Protein AF-A0AAU9N3L4-F1 (afdb_monomer_lite)

Organism: NCBI:txid75947

Structure (mmCIF, N/CA/C/O backbone):
data_AF-A0AAU9N3L4-F1
#
_entry.id   AF-A0AAU9N3L4-F1
#
loop_
_atom_site.group_PDB
_atom_site.id
_atom_site.type_symbol
_atom_site.label_atom_id
_atom_site.label_alt_id
_atom_site.label_comp_id
_atom_site.label_asym_id
_atom_site.label_entity_id
_atom_site.label_seq_id
_atom_site.pdbx_PDB_ins_code
_atom_site.Cartn_x
_atom_site.Cartn_y
_atom_site.Cartn_z
_atom_site.occupancy
_atom_site.B_iso_or_equiv
_atom_site.auth_seq_id
_atom_site.auth_comp_id
_atom_site.auth_asym_id
_atom_site.auth_atom_id
_atom_site.pdbx_PDB_model_num
ATOM 1 N N . MET A 1 1 ? 18.835 -8.353 5.220 1.00 30.45 1 MET A N 1
ATOM 2 C CA . MET A 1 1 ? 17.759 -7.754 4.403 1.00 30.45 1 MET A CA 1
ATOM 3 C C . MET A 1 1 ? 18.389 -7.282 3.102 1.00 30.45 1 MET A C 1
ATOM 5 O O . MET A 1 1 ? 19.265 -6.425 3.183 1.00 30.45 1 MET A O 1
ATOM 9 N N . PRO A 1 2 ? 18.097 -7.887 1.939 1.00 33.16 2 PRO A N 1
ATOM 10 C CA . PRO A 1 2 ? 18.739 -7.469 0.704 1.00 33.16 2 PRO A CA 1
ATOM 11 C C . PRO A 1 2 ? 18.128 -6.128 0.292 1.00 33.16 2 PRO A C 1
ATOM 13 O O . PRO A 1 2 ? 16.965 -6.056 -0.087 1.00 33.16 2 PRO A O 1
ATOM 16 N N . MET A 1 3 ? 18.896 -5.045 0.416 1.00 36.19 3 MET A N 1
ATOM 17 C CA . MET A 1 3 ? 18.572 -3.814 -0.297 1.00 36.19 3 MET A CA 1
ATOM 18 C C . MET A 1 3 ? 18.660 -4.128 -1.789 1.00 36.19 3 MET A C 1
ATOM 20 O O . MET A 1 3 ? 19.732 -4.482 -2.284 1.00 36.19 3 MET A O 1
ATOM 24 N N . ILE A 1 4 ? 17.537 -4.022 -2.493 1.00 46.75 4 ILE A N 1
ATOM 25 C CA . ILE A 1 4 ? 17.467 -4.166 -3.945 1.00 46.75 4 ILE A CA 1
ATOM 26 C C . ILE A 1 4 ? 18.220 -2.974 -4.549 1.00 46.75 4 ILE A C 1
ATOM 28 O O . ILE A 1 4 ? 17.672 -1.898 -4.770 1.00 46.75 4 ILE A O 1
ATOM 32 N N . PHE A 1 5 ? 19.523 -3.130 -4.768 1.00 53.09 5 PHE A N 1
ATOM 33 C CA . PHE A 1 5 ? 20.316 -2.145 -5.487 1.00 53.09 5 PHE A CA 1
ATOM 34 C C . PHE A 1 5 ? 20.116 -2.363 -6.985 1.00 53.09 5 PHE A C 1
ATOM 36 O O . PHE A 1 5 ? 20.869 -3.098 -7.615 1.00 53.09 5 PHE A O 1
ATOM 43 N N . ILE A 1 6 ? 19.132 -1.679 -7.566 1.00 56.97 6 ILE A N 1
ATOM 44 C CA . ILE A 1 6 ? 18.796 -1.748 -9.003 1.00 56.97 6 ILE A CA 1
ATOM 45 C C . ILE A 1 6 ? 19.857 -1.067 -9.905 1.00 56.97 6 ILE A C 1
ATOM 47 O O . ILE A 1 6 ? 19.664 -0.843 -11.098 1.00 56.97 6 ILE A O 1
ATOM 51 N N . HIS A 1 7 ? 21.016 -0.717 -9.341 1.00 61.44 7 HIS A N 1
ATOM 52 C CA . HIS A 1 7 ? 22.128 -0.071 -10.026 1.00 61.44 7 HIS A CA 1
ATOM 53 C C . HIS A 1 7 ? 23.417 -0.857 -9.780 1.00 61.44 7 HIS A C 1
ATOM 55 O O . HIS A 1 7 ? 23.769 -1.154 -8.636 1.00 61.44 7 HIS A O 1
ATOM 61 N N . ASN A 1 8 ? 24.153 -1.157 -10.851 1.00 71.69 8 ASN A N 1
ATOM 62 C CA . ASN A 1 8 ? 25.513 -1.680 -10.742 1.00 71.69 8 ASN A CA 1
ATOM 63 C C . ASN A 1 8 ? 26.468 -0.602 -10.177 1.00 71.69 8 ASN A C 1
ATOM 65 O O . ASN A 1 8 ? 26.110 0.574 -10.067 1.00 71.69 8 ASN A O 1
ATOM 69 N N . GLN A 1 9 ? 27.692 -0.993 -9.808 1.00 75.19 9 GLN A N 1
ATOM 70 C CA . GLN A 1 9 ? 28.648 -0.079 -9.163 1.00 75.19 9 GLN A CA 1
ATOM 71 C C . GLN A 1 9 ? 28.989 1.143 -10.031 1.00 75.19 9 GLN A C 1
ATOM 73 O O . GLN A 1 9 ? 29.063 2.259 -9.526 1.00 75.19 9 GLN A O 1
ATOM 78 N N . THR A 1 10 ? 29.090 0.966 -11.348 1.00 76.31 10 THR A N 1
ATOM 79 C CA . THR A 1 10 ? 29.370 2.052 -12.298 1.00 76.31 10 THR A CA 1
ATOM 80 C C . THR A 1 10 ? 28.276 3.126 -12.301 1.00 76.31 10 THR A C 1
ATOM 82 O O . THR A 1 10 ? 28.577 4.318 -12.313 1.00 76.31 10 THR A O 1
ATOM 85 N N . LYS A 1 11 ? 26.998 2.727 -12.236 1.00 74.94 11 LYS A N 1
ATOM 86 C CA . LYS A 1 11 ? 25.852 3.653 -12.190 1.00 74.94 11 LYS A CA 1
ATOM 87 C C . LYS A 1 11 ? 25.769 4.386 -10.850 1.00 74.94 11 LYS A C 1
ATOM 89 O O . LYS A 1 11 ? 25.511 5.588 -10.829 1.00 74.94 11 LYS A O 1
ATOM 94 N N . LYS A 1 12 ? 26.071 3.693 -9.743 1.00 77.56 12 LYS A N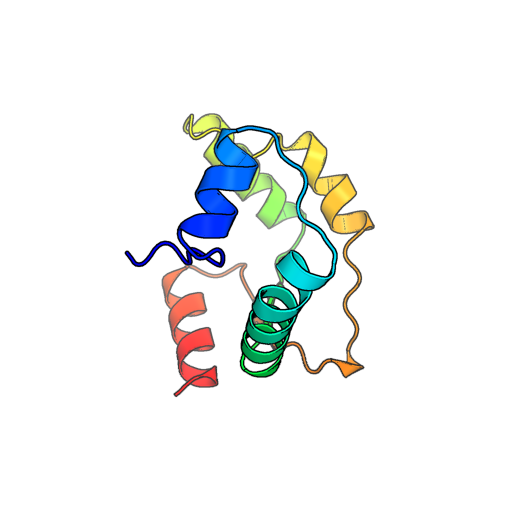 1
ATOM 95 C CA . LYS A 1 12 ? 26.183 4.316 -8.413 1.00 77.56 12 LYS A CA 1
ATOM 96 C C . LYS A 1 12 ? 27.266 5.398 -8.387 1.00 77.56 12 LYS A C 1
ATOM 98 O O . LYS A 1 12 ? 27.037 6.459 -7.817 1.00 77.56 12 LYS A O 1
ATOM 103 N N . GLU A 1 13 ? 28.403 5.168 -9.046 1.00 83.31 13 GLU A N 1
ATOM 104 C CA . GLU A 1 13 ? 29.500 6.141 -9.107 1.00 83.31 13 GLU A CA 1
ATOM 105 C C . GLU A 1 13 ? 29.154 7.360 -9.982 1.00 83.31 13 GLU A C 1
ATOM 107 O O . GLU A 1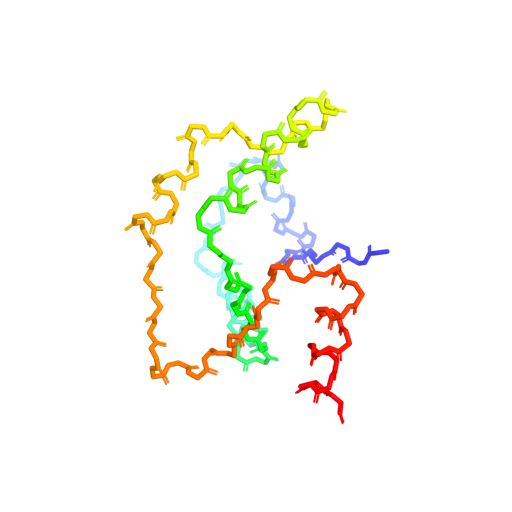 13 ? 29.460 8.487 -9.598 1.00 83.31 13 GLU A O 1
ATOM 112 N N . LYS A 1 14 ? 28.432 7.181 -11.102 1.00 83.25 14 LYS A N 1
ATOM 113 C CA . LYS A 1 14 ? 27.877 8.309 -11.880 1.00 83.25 14 LYS A CA 1
ATOM 114 C C . LYS A 1 14 ? 26.957 9.182 -11.020 1.00 83.25 14 LYS A C 1
ATOM 116 O O . LYS A 1 14 ? 27.167 10.389 -10.933 1.00 83.25 14 LYS A O 1
ATOM 121 N N . MET A 1 15 ? 26.000 8.568 -10.318 1.00 82.50 15 MET A N 1
ATOM 122 C CA . MET A 1 15 ? 25.063 9.284 -9.439 1.00 82.50 15 MET A CA 1
ATOM 123 C C . MET A 1 15 ? 25.779 10.004 -8.288 1.00 82.50 15 MET A C 1
ATOM 125 O O . MET A 1 15 ? 25.492 11.170 -8.015 1.00 82.50 15 MET A O 1
ATOM 129 N N . LYS A 1 16 ? 26.754 9.343 -7.654 1.00 88.25 16 LYS A N 1
ATOM 130 C CA . LYS A 1 16 ? 27.601 9.924 -6.601 1.00 88.25 16 LYS A CA 1
ATOM 131 C C . LYS A 1 16 ? 28.380 11.145 -7.094 1.00 88.25 16 LYS A C 1
ATOM 133 O O . LYS A 1 16 ? 28.501 12.125 -6.366 1.00 88.25 16 LYS A O 1
ATOM 138 N N . ASN A 1 17 ? 28.834 11.114 -8.345 1.00 89.31 17 ASN A N 1
ATOM 139 C CA . ASN A 1 17 ? 29.550 12.214 -8.990 1.00 89.31 17 ASN A CA 1
ATOM 140 C C . ASN A 1 17 ? 28.622 13.214 -9.708 1.00 89.31 17 ASN A C 1
ATOM 142 O O . ASN A 1 17 ? 29.105 14.056 -10.461 1.00 89.31 17 ASN A O 1
ATOM 146 N N . ARG A 1 18 ? 27.299 13.152 -9.469 1.00 86.75 18 ARG A N 1
ATOM 147 C CA . ARG A 1 18 ? 26.267 14.018 -10.080 1.00 86.75 18 ARG A CA 1
ATOM 148 C C . ARG A 1 18 ? 26.241 13.985 -11.613 1.00 86.75 18 ARG A C 1
ATOM 150 O O . ARG A 1 18 ? 25.768 14.924 -12.248 1.00 86.75 18 ARG A O 1
ATOM 157 N N . ILE A 1 19 ? 26.723 12.899 -12.207 1.00 90.25 19 ILE A N 1
ATOM 158 C CA . ILE A 1 19 ? 26.652 12.651 -13.644 1.00 90.25 19 ILE A CA 1
ATOM 159 C C . ILE A 1 19 ? 25.277 12.029 -13.937 1.00 90.25 19 ILE A C 1
ATOM 161 O O . ILE A 1 19 ? 24.971 10.968 -13.379 1.00 90.25 19 ILE A O 1
ATOM 165 N N . PRO A 1 20 ? 24.433 12.653 -14.782 1.00 86.81 20 PRO A N 1
ATOM 166 C CA . PRO A 1 20 ? 23.149 12.081 -15.166 1.00 86.81 20 PRO A CA 1
ATOM 167 C C . PRO A 1 20 ? 23.324 10.732 -15.867 1.00 86.81 20 PRO A C 1
ATOM 169 O O . PRO A 1 20 ? 24.259 10.533 -16.640 1.00 86.81 20 PRO A O 1
ATOM 172 N N . LEU A 1 21 ? 22.397 9.809 -15.620 1.00 85.50 21 LEU A N 1
ATOM 173 C CA . LEU A 1 21 ? 22.313 8.565 -16.382 1.00 85.50 21 LEU A CA 1
ATOM 174 C C . LEU A 1 21 ? 21.794 8.862 -17.801 1.00 85.50 21 LEU A C 1
ATOM 176 O O . LEU A 1 21 ? 20.915 9.715 -17.966 1.00 85.50 21 LEU A O 1
ATOM 180 N N . SER A 1 22 ? 22.322 8.176 -18.815 1.00 87.62 22 SER A N 1
ATOM 181 C CA . SER A 1 22 ? 21.734 8.151 -20.161 1.00 87.62 22 SER A CA 1
ATOM 182 C C . SER A 1 22 ? 20.587 7.136 -20.236 1.00 87.62 22 SER A C 1
ATOM 184 O O . SER A 1 22 ? 20.356 6.369 -19.300 1.00 87.62 22 SER A O 1
ATOM 186 N N . ASP A 1 23 ? 19.861 7.100 -21.351 1.00 85.06 23 ASP A N 1
ATOM 187 C CA . ASP A 1 23 ? 18.810 6.093 -21.544 1.00 85.06 23 ASP A CA 1
ATOM 188 C C . ASP A 1 23 ? 19.386 4.677 -21.644 1.00 85.06 23 ASP A C 1
ATOM 190 O O . ASP A 1 23 ? 18.832 3.748 -21.064 1.00 85.06 23 ASP A O 1
ATOM 194 N N . GLU A 1 24 ? 20.572 4.523 -22.231 1.00 86.81 24 GLU A N 1
ATOM 195 C CA . GLU A 1 24 ? 21.335 3.266 -22.246 1.00 86.81 24 GLU A CA 1
ATOM 196 C C . GLU A 1 24 ? 21.713 2.810 -20.825 1.00 86.81 24 GLU A C 1
ATOM 198 O O . GLU A 1 24 ? 21.681 1.619 -20.510 1.00 86.81 24 GLU A O 1
ATOM 203 N N . ASP A 1 25 ? 22.018 3.751 -19.921 1.00 83.31 25 ASP A N 1
ATOM 204 C CA . ASP A 1 25 ? 22.242 3.434 -18.509 1.00 83.31 25 ASP A CA 1
ATOM 205 C C . ASP A 1 25 ? 20.939 2.995 -17.810 1.00 83.31 25 ASP A C 1
ATOM 207 O O . ASP A 1 25 ? 20.991 2.231 -16.834 1.00 83.31 25 ASP A O 1
ATOM 211 N N . ARG A 1 26 ? 19.774 3.474 -18.269 1.00 83.75 26 ARG A N 1
ATOM 212 C CA . ARG A 1 26 ? 18.471 3.195 -17.650 1.00 83.75 26 ARG A CA 1
ATOM 213 C C . ARG A 1 26 ? 17.845 1.883 -18.105 1.00 83.75 26 ARG A C 1
ATOM 215 O O . ARG A 1 26 ? 17.365 1.135 -17.256 1.00 83.75 26 ARG A O 1
ATOM 222 N N . ILE A 1 27 ? 17.893 1.590 -19.403 1.00 86.00 27 ILE A N 1
ATOM 223 C CA . ILE A 1 27 ? 17.214 0.442 -20.025 1.00 86.00 27 ILE A CA 1
ATOM 224 C C . ILE A 1 27 ? 17.415 -0.866 -19.238 1.00 86.00 27 ILE A C 1
ATOM 226 O O . ILE A 1 27 ? 16.410 -1.447 -18.835 1.00 86.00 27 ILE A O 1
ATOM 230 N N . PRO A 1 28 ? 18.645 -1.277 -18.863 1.00 84.62 28 PRO A N 1
ATOM 231 C CA . PRO A 1 28 ? 18.837 -2.574 -18.213 1.00 84.62 28 PRO A CA 1
ATOM 232 C C . PRO A 1 28 ? 18.140 -2.715 -16.856 1.00 84.62 28 PRO A C 1
ATOM 234 O O . PRO A 1 28 ? 17.765 -3.812 -16.465 1.00 84.62 28 PRO A O 1
ATOM 237 N N . TRP A 1 29 ? 17.991 -1.629 -16.089 1.00 79.69 29 TRP A N 1
ATOM 238 C CA . TRP A 1 29 ? 17.311 -1.718 -14.793 1.00 79.69 29 TRP A CA 1
ATOM 239 C C . TRP A 1 29 ? 15.800 -1.519 -14.924 1.00 79.69 29 TRP A C 1
ATOM 241 O O . TRP A 1 29 ? 15.062 -2.047 -14.098 1.00 79.69 29 TRP A O 1
ATOM 251 N N . LEU A 1 30 ? 15.341 -0.810 -15.962 1.00 84.50 30 LEU A N 1
ATOM 252 C CA . LEU A 1 30 ? 13.923 -0.734 -16.316 1.00 84.50 30 LEU A CA 1
ATOM 253 C C . LEU A 1 30 ? 13.391 -2.091 -16.791 1.00 84.50 30 LEU A C 1
ATOM 255 O O . LEU A 1 30 ? 12.258 -2.433 -16.473 1.00 84.50 30 LEU A O 1
ATOM 259 N N . GLU A 1 31 ? 14.205 -2.872 -17.503 1.00 86.75 31 GLU A N 1
ATOM 260 C CA . GLU A 1 31 ? 13.890 -4.258 -17.870 1.00 86.75 31 GLU A CA 1
ATOM 261 C C . GLU A 1 31 ? 13.779 -5.144 -16.627 1.00 86.75 31 GLU A C 1
ATOM 263 O O . GLU A 1 31 ? 12.752 -5.782 -16.428 1.00 86.75 31 GLU A O 1
ATOM 268 N N . VAL A 1 32 ? 14.760 -5.083 -15.719 1.00 85.56 32 VAL A N 1
ATOM 269 C CA . VAL A 1 32 ? 14.681 -5.801 -14.433 1.00 85.56 32 VAL A CA 1
ATOM 270 C C . VAL A 1 32 ? 13.457 -5.370 -13.625 1.00 85.56 32 VAL A C 1
ATOM 272 O O . VAL A 1 32 ? 12.771 -6.215 -13.060 1.00 85.56 32 VAL A O 1
ATOM 275 N N . LEU A 1 33 ? 13.158 -4.069 -13.562 1.00 84.88 33 LEU A N 1
ATOM 276 C CA . LEU A 1 33 ? 11.970 -3.573 -12.870 1.00 84.88 33 LEU A CA 1
ATOM 277 C C . LEU A 1 33 ? 10.694 -4.120 -13.516 1.00 84.88 33 LEU A C 1
ATOM 279 O O . LEU A 1 33 ? 9.809 -4.570 -12.799 1.00 84.88 33 LEU A O 1
ATOM 283 N N . ARG A 1 34 ? 10.605 -4.109 -14.849 1.00 86.62 34 ARG A N 1
ATOM 284 C CA . ARG A 1 34 ? 9.472 -4.671 -15.589 1.00 86.62 34 ARG A CA 1
ATOM 285 C C . ARG A 1 34 ? 9.289 -6.154 -15.280 1.00 86.62 34 ARG A C 1
ATOM 287 O O . ARG A 1 34 ? 8.172 -6.563 -14.990 1.00 86.62 34 ARG A O 1
ATOM 294 N N . ASP A 1 35 ? 10.360 -6.938 -15.307 1.00 86.06 35 ASP A N 1
ATOM 295 C CA . ASP A 1 35 ? 10.294 -8.375 -15.033 1.00 86.06 35 ASP A CA 1
ATOM 296 C C . ASP A 1 35 ? 9.865 -8.653 -13.588 1.00 86.06 35 ASP A C 1
ATOM 298 O O . ASP A 1 35 ? 9.027 -9.519 -13.343 1.00 86.06 35 ASP A O 1
ATOM 302 N N . LEU A 1 36 ? 10.379 -7.872 -12.631 1.00 85.25 36 LEU A N 1
ATOM 303 C CA . LEU A 1 36 ? 9.956 -7.943 -11.232 1.00 85.25 36 LEU A CA 1
ATOM 304 C C . LEU A 1 36 ? 8.476 -7.591 -11.071 1.00 85.25 36 LEU A C 1
ATOM 306 O O . LEU A 1 36 ? 7.767 -8.299 -10.363 1.00 85.25 36 LEU A O 1
ATOM 310 N N . LEU A 1 37 ? 8.002 -6.532 -11.731 1.00 83.38 37 LEU A N 1
ATOM 311 C CA . LEU A 1 37 ? 6.593 -6.132 -11.696 1.00 83.38 37 LEU A CA 1
ATOM 312 C C . LEU A 1 37 ? 5.689 -7.207 -12.317 1.00 83.38 37 LEU A C 1
ATOM 314 O O . LEU A 1 37 ? 4.664 -7.538 -11.733 1.00 83.38 37 LEU A O 1
ATOM 318 N N . ASN A 1 38 ? 6.099 -7.812 -13.435 1.00 84.00 38 ASN A N 1
ATOM 319 C CA . ASN A 1 38 ? 5.358 -8.896 -14.088 1.00 84.00 38 ASN A CA 1
ATOM 320 C C . ASN A 1 38 ? 5.302 -10.184 -13.252 1.00 84.00 38 ASN A C 1
ATOM 322 O O . ASN A 1 38 ? 4.366 -10.965 -13.389 1.00 84.00 38 ASN A O 1
ATOM 326 N N . ALA A 1 39 ? 6.304 -10.424 -12.406 1.00 82.62 39 ALA A N 1
ATOM 327 C CA . ALA A 1 39 ? 6.353 -11.572 -11.502 1.00 82.62 39 ALA A CA 1
ATOM 328 C C . ALA A 1 39 ? 5.748 -11.280 -10.113 1.00 82.62 39 ALA A C 1
ATOM 330 O O . ALA A 1 39 ? 5.841 -12.119 -9.215 1.00 82.62 39 ALA A O 1
ATOM 331 N N . SER A 1 40 ? 5.172 -10.091 -9.911 1.00 82.94 40 SER A N 1
ATOM 332 C CA . SER A 1 40 ? 4.629 -9.659 -8.623 1.00 82.94 40 SER A CA 1
ATOM 333 C C . SER A 1 40 ? 3.120 -9.855 -8.543 1.00 82.94 40 SER A C 1
ATOM 335 O O . SER A 1 40 ? 2.387 -9.569 -9.484 1.00 82.94 40 SER A O 1
ATOM 337 N N . LEU A 1 41 ? 2.655 -10.279 -7.368 1.00 83.69 41 LEU A N 1
ATOM 338 C CA . LEU A 1 41 ? 1.243 -10.244 -7.002 1.00 83.69 41 LEU A CA 1
ATOM 339 C C . LEU A 1 41 ? 0.939 -8.913 -6.312 1.00 83.69 41 LEU A C 1
ATOM 341 O O . LEU A 1 41 ? 1.570 -8.582 -5.305 1.00 83.69 41 LEU A O 1
ATOM 345 N N . PHE A 1 42 ? -0.048 -8.176 -6.812 1.00 86.62 42 PHE A N 1
ATOM 346 C CA . PHE A 1 42 ? -0.558 -6.989 -6.135 1.00 86.62 42 PHE A CA 1
ATOM 347 C C . PHE A 1 42 ? -1.713 -7.370 -5.210 1.00 86.62 42 PHE A C 1
ATOM 349 O O . PHE A 1 42 ? -2.687 -8.000 -5.625 1.00 86.62 42 PHE A O 1
ATOM 356 N N . VAL A 1 43 ? -1.595 -6.960 -3.946 1.00 89.31 43 VAL A N 1
ATOM 357 C CA . VAL A 1 43 ? -2.647 -7.102 -2.939 1.00 89.31 43 VAL A CA 1
ATOM 358 C C . VAL A 1 43 ? -3.053 -5.714 -2.470 1.00 89.31 43 VAL A C 1
ATOM 360 O O . VAL A 1 43 ? -2.228 -4.956 -1.957 1.00 89.31 43 VAL A O 1
ATOM 363 N N . LEU A 1 44 ? -4.332 -5.393 -2.622 1.00 90.25 44 LEU A N 1
ATOM 364 C CA . LEU A 1 44 ? -4.921 -4.180 -2.082 1.00 90.25 44 LEU A CA 1
ATOM 365 C C . LEU A 1 44 ? -5.427 -4.454 -0.667 1.00 90.25 44 LEU A C 1
ATOM 367 O O . LEU A 1 44 ? -6.378 -5.209 -0.471 1.00 90.25 44 LEU A O 1
ATOM 371 N N . LEU A 1 45 ? -4.804 -3.804 0.312 1.00 91.56 45 LEU A N 1
ATOM 372 C CA . LEU A 1 45 ? -5.281 -3.780 1.691 1.00 91.56 45 LEU A CA 1
ATOM 373 C C . LEU A 1 45 ? -6.462 -2.816 1.789 1.00 91.56 45 LEU A C 1
ATOM 375 O O . LEU A 1 45 ? -6.281 -1.613 1.976 1.00 91.56 45 LEU A O 1
ATOM 379 N N . ASP A 1 46 ? -7.664 -3.356 1.629 1.00 90.12 46 ASP A N 1
ATOM 380 C CA . ASP A 1 46 ? -8.894 -2.582 1.671 1.00 90.12 46 ASP A CA 1
ATOM 381 C C . ASP A 1 46 ? -9.285 -2.328 3.127 1.00 90.12 46 ASP A C 1
ATOM 383 O O . ASP A 1 46 ? -9.400 -3.247 3.940 1.00 90.12 46 ASP A O 1
ATOM 387 N N . VAL A 1 47 ? -9.432 -1.060 3.486 1.00 89.44 47 VAL A N 1
ATOM 388 C CA . VAL A 1 47 ? -9.789 -0.646 4.838 1.00 89.44 47 VAL A CA 1
ATOM 389 C C . VAL A 1 47 ? -10.601 0.632 4.769 1.00 89.44 47 VAL A C 1
ATOM 391 O O . VAL A 1 47 ? -10.268 1.566 4.042 1.00 89.44 47 VAL A O 1
ATOM 394 N N . GLY A 1 48 ? -11.666 0.691 5.567 1.00 87.94 48 GLY A N 1
ATOM 395 C CA . GLY A 1 48 ? -12.485 1.892 5.666 1.00 87.94 48 GLY A CA 1
ATOM 396 C C . GLY A 1 48 ? -11.657 3.108 6.088 1.00 87.94 48 GLY A C 1
ATOM 397 O O . GLY A 1 48 ? -10.817 3.021 6.990 1.00 87.94 48 GLY A O 1
ATOM 398 N N . VAL A 1 49 ? -11.939 4.255 5.464 1.00 85.94 49 VAL A N 1
ATOM 399 C CA . VAL A 1 49 ? -11.241 5.533 5.695 1.00 85.94 49 VAL A CA 1
ATOM 400 C C . VAL A 1 49 ? -11.165 5.883 7.182 1.00 85.94 49 VAL A C 1
ATOM 402 O O . VAL A 1 49 ? -10.113 6.281 7.673 1.00 85.94 49 VAL A O 1
ATOM 405 N N . GLU A 1 50 ? -12.248 5.661 7.926 1.00 87.31 50 GLU A N 1
ATOM 406 C CA . GLU A 1 50 ? -12.309 5.916 9.368 1.00 87.31 50 GLU A CA 1
ATOM 407 C C . GLU A 1 50 ? -11.290 5.075 10.159 1.00 87.31 50 GLU A C 1
ATOM 409 O O . GLU A 1 50 ? -10.548 5.591 10.998 1.00 87.31 50 GLU A O 1
ATOM 414 N N . VAL A 1 51 ? -11.191 3.777 9.858 1.00 88.88 51 VAL A N 1
ATOM 415 C CA . VAL A 1 51 ? -10.232 2.869 10.507 1.00 88.88 51 VAL A CA 1
ATOM 416 C C . VAL A 1 51 ? -8.799 3.260 10.145 1.00 88.88 51 VAL A C 1
ATOM 418 O O . VAL A 1 51 ? -7.910 3.224 11.002 1.00 88.88 51 VAL A O 1
ATOM 421 N N . LEU A 1 52 ? -8.565 3.662 8.895 1.00 88.38 52 LEU A N 1
ATOM 422 C CA . LEU A 1 52 ? -7.258 4.106 8.420 1.00 88.38 52 LEU A CA 1
ATOM 423 C C . LEU A 1 52 ? -6.815 5.400 9.117 1.00 88.38 52 LEU A C 1
ATOM 425 O O . LEU A 1 52 ? -5.705 5.444 9.652 1.00 88.38 52 LEU A O 1
ATOM 429 N N . MET A 1 53 ? -7.704 6.393 9.214 1.00 85.19 53 MET A N 1
ATOM 430 C CA . MET A 1 53 ? -7.476 7.645 9.948 1.00 85.19 53 MET A CA 1
ATOM 431 C C . MET A 1 53 ? -7.120 7.384 11.411 1.00 85.19 53 MET A C 1
ATOM 433 O O . MET A 1 53 ? -6.096 7.872 11.894 1.00 85.19 53 MET A O 1
ATOM 437 N N . ASN A 1 54 ? -7.897 6.543 12.100 1.00 88.25 54 ASN A N 1
ATOM 438 C CA . ASN A 1 54 ? -7.638 6.182 13.496 1.00 88.25 54 ASN A CA 1
ATOM 439 C C . ASN A 1 54 ? -6.258 5.530 13.678 1.00 88.25 54 ASN A C 1
ATOM 441 O O . ASN A 1 54 ? -5.526 5.835 14.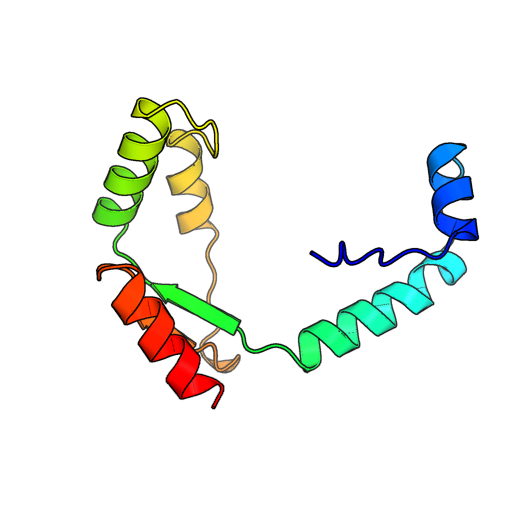623 1.00 88.25 54 ASN A O 1
ATOM 445 N N . ARG A 1 55 ? -5.864 4.649 12.751 1.00 87.69 55 ARG A N 1
ATOM 446 C CA . ARG A 1 55 ? -4.558 3.974 12.779 1.00 87.69 55 ARG A CA 1
ATOM 447 C C . ARG A 1 55 ? -3.396 4.922 12.479 1.00 87.69 55 ARG A C 1
ATOM 449 O O . ARG A 1 55 ? -2.333 4.763 13.078 1.00 87.69 55 ARG A O 1
ATOM 456 N N . VAL A 1 56 ? -3.558 5.873 11.560 1.00 84.00 56 VAL A N 1
ATOM 457 C CA . VAL A 1 56 ? -2.532 6.890 11.263 1.00 84.00 56 VAL A CA 1
ATOM 458 C C . VAL A 1 56 ? -2.370 7.835 12.453 1.00 84.00 56 VAL A C 1
ATOM 460 O O . VAL A 1 56 ? -1.251 8.008 12.932 1.00 84.00 56 VAL A O 1
ATOM 463 N N . ALA A 1 57 ? -3.474 8.346 13.005 1.00 83.69 57 ALA A N 1
ATOM 464 C CA . ALA A 1 57 ? -3.461 9.228 14.172 1.00 83.69 57 ALA A CA 1
ATOM 465 C C . ALA A 1 57 ? -2.781 8.575 15.386 1.00 83.69 57 ALA A C 1
ATOM 467 O O . ALA A 1 57 ? -1.936 9.197 16.032 1.00 83.69 57 ALA A O 1
ATOM 468 N N . LYS A 1 58 ? -3.076 7.294 15.655 1.00 86.62 58 LYS A N 1
ATOM 469 C CA . LYS A 1 58 ? -2.428 6.534 16.732 1.00 86.62 58 LYS A CA 1
ATOM 470 C C . LYS A 1 58 ? -0.906 6.460 16.559 1.00 86.62 58 LYS A C 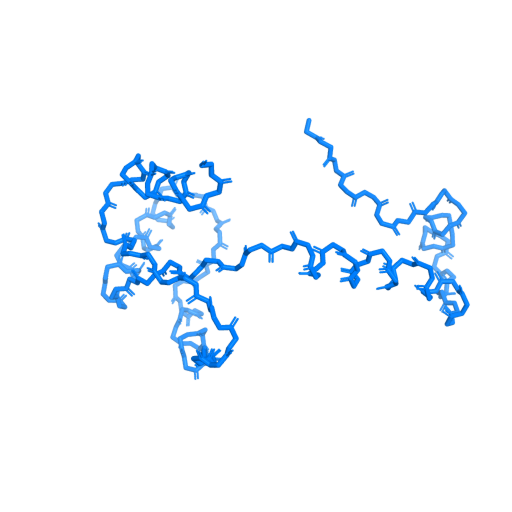1
ATOM 472 O O . LYS A 1 58 ? -0.177 6.691 17.517 1.00 86.62 58 LYS A O 1
ATOM 477 N N . ARG A 1 59 ? -0.415 6.199 15.343 1.00 84.44 59 ARG A N 1
ATOM 478 C CA . ARG A 1 59 ? 1.032 6.099 15.065 1.00 84.44 59 ARG A CA 1
ATOM 479 C C . ARG A 1 59 ? 1.757 7.437 15.177 1.00 84.44 59 ARG A C 1
ATOM 481 O O . ARG A 1 59 ? 2.888 7.472 15.653 1.00 84.44 59 ARG A O 1
ATOM 488 N N . VAL A 1 60 ? 1.098 8.523 14.770 1.00 80.44 60 VAL A N 1
ATOM 489 C CA . VAL A 1 60 ? 1.614 9.886 14.959 1.00 80.44 60 VAL A CA 1
ATOM 490 C C . VAL A 1 60 ? 1.735 10.201 16.452 1.00 80.44 60 VAL A C 1
ATOM 492 O O . VAL A 1 60 ? 2.777 10.689 16.884 1.00 80.44 60 VAL A O 1
ATOM 495 N N . ALA A 1 61 ? 0.721 9.854 17.253 1.00 80.44 61 ALA A N 1
ATOM 496 C CA . ALA A 1 61 ? 0.754 10.029 18.707 1.00 80.44 61 ALA A CA 1
ATOM 497 C C . ALA A 1 61 ? 1.851 9.189 19.392 1.00 80.44 61 ALA A C 1
ATOM 499 O O . ALA A 1 61 ? 2.444 9.631 20.372 1.00 80.44 61 ALA A O 1
ATOM 500 N N . GLU A 1 62 ? 2.159 8.004 18.859 1.00 84.88 62 GLU A N 1
ATOM 501 C CA . GLU A 1 62 ? 3.244 7.128 19.329 1.00 84.88 62 GLU A CA 1
ATOM 502 C C . GLU A 1 62 ? 4.654 7.613 18.908 1.00 84.88 62 GLU A C 1
ATOM 504 O O . GLU A 1 62 ? 5.652 7.000 19.284 1.00 84.88 62 GLU A O 1
ATOM 509 N N . GLY A 1 63 ? 4.769 8.723 18.163 1.00 71.31 63 GLY A N 1
ATOM 510 C CA . GLY A 1 63 ? 6.038 9.405 17.862 1.00 71.31 63 GLY A CA 1
ATOM 511 C C . GLY A 1 63 ? 6.819 8.861 16.659 1.00 71.31 63 GLY A C 1
ATOM 512 O O . GLY A 1 63 ? 7.854 9.424 16.286 1.00 71.31 63 GLY A O 1
ATOM 513 N N . ASN A 1 64 ? 6.318 7.815 15.998 1.00 62.16 64 ASN A N 1
ATOM 514 C CA . ASN A 1 64 ? 6.895 7.314 14.755 1.00 62.16 64 ASN A CA 1
ATOM 515 C C . ASN A 1 64 ? 6.374 8.151 13.580 1.00 62.16 64 ASN A C 1
ATOM 517 O O . ASN A 1 64 ? 5.285 7.925 13.055 1.00 62.16 64 ASN A O 1
ATOM 521 N N . HIS A 1 65 ? 7.166 9.143 13.174 1.00 59.12 65 HIS A N 1
ATOM 522 C CA . HIS A 1 65 ? 6.911 9.974 12.000 1.00 59.12 65 HIS A CA 1
ATOM 523 C C . HIS A 1 65 ? 6.843 9.094 10.747 1.00 59.12 65 HIS A C 1
ATOM 525 O O . HIS A 1 65 ? 7.882 8.692 10.226 1.00 59.12 65 HIS A O 1
ATOM 531 N N . PHE A 1 66 ? 5.637 8.783 10.266 1.00 60.97 66 PHE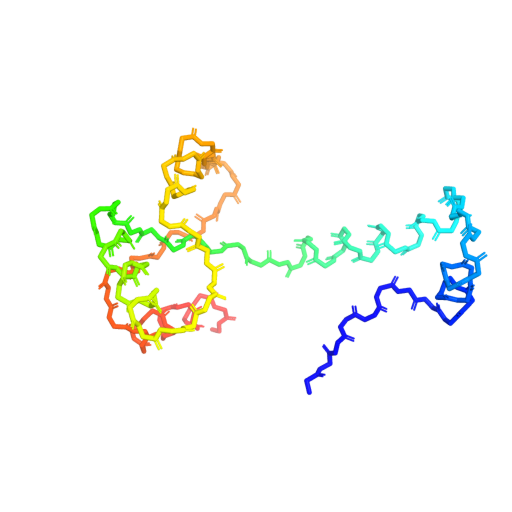 A N 1
ATOM 532 C CA . PHE A 1 66 ? 5.485 8.028 9.020 1.00 60.97 66 PHE A CA 1
ATOM 533 C C . PHE A 1 66 ? 4.693 8.772 7.942 1.00 60.97 66 PHE A C 1
ATOM 535 O O . PHE A 1 66 ? 5.040 8.649 6.775 1.00 60.97 66 PHE A O 1
ATOM 542 N N . MET A 1 67 ? 3.704 9.603 8.283 1.00 63.72 67 MET A N 1
ATOM 543 C CA . MET A 1 67 ? 3.026 10.485 7.322 1.00 63.72 67 MET A CA 1
ATOM 544 C C . MET A 1 67 ? 2.067 11.422 8.070 1.00 63.72 67 MET A C 1
ATOM 546 O O . MET A 1 67 ? 1.384 10.936 8.975 1.00 63.72 67 MET A O 1
ATOM 550 N N . PRO A 1 68 ? 1.980 12.720 7.731 1.00 70.12 68 PRO A N 1
ATOM 551 C CA . PRO A 1 68 ? 0.948 13.596 8.279 1.00 70.12 68 PRO A CA 1
ATOM 552 C C . PRO A 1 68 ? -0.444 13.068 7.908 1.00 70.12 68 PRO A C 1
ATOM 554 O O . PRO A 1 68 ? -0.680 12.700 6.754 1.00 70.12 68 PRO A O 1
ATOM 557 N N . ALA A 1 69 ? -1.364 13.016 8.876 1.00 72.56 69 ALA A N 1
ATOM 558 C CA . ALA A 1 69 ? -2.726 12.528 8.648 1.00 72.56 69 ALA A CA 1
ATOM 559 C C . ALA A 1 69 ? -3.484 13.393 7.627 1.00 72.56 69 ALA A C 1
ATOM 561 O O . ALA A 1 69 ? -4.387 12.898 6.956 1.00 72.56 69 ALA A O 1
ATOM 562 N N . GLU A 1 70 ? -3.078 14.656 7.457 1.00 74.81 70 GLU A N 1
ATOM 563 C CA . GLU A 1 70 ? -3.657 15.568 6.470 1.00 74.81 70 GLU A CA 1
ATOM 564 C C . GLU A 1 70 ? -3.444 15.095 5.022 1.00 74.81 70 GLU A C 1
ATOM 566 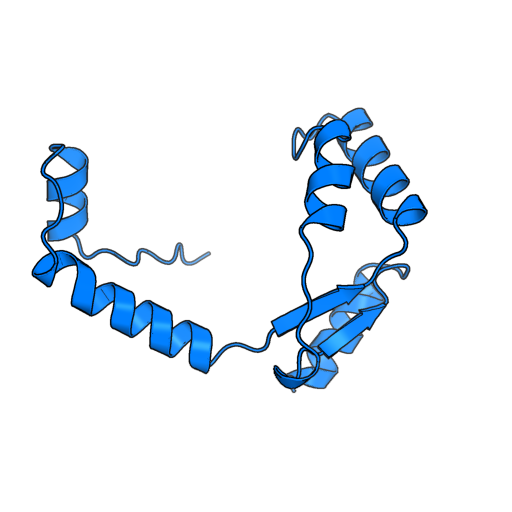O O . GLU A 1 70 ? -4.211 15.476 4.142 1.00 74.81 70 GLU A O 1
ATOM 571 N N . LEU A 1 71 ? -2.440 14.245 4.758 1.00 81.88 71 LEU A N 1
ATOM 572 C CA . LEU A 1 71 ? -2.187 13.694 3.421 1.00 81.88 71 LEU A CA 1
ATOM 573 C C . LEU A 1 71 ? -3.047 12.470 3.092 1.00 81.88 71 LEU A C 1
ATOM 575 O O . LEU A 1 71 ? -3.046 12.025 1.948 1.00 81.88 71 LEU A O 1
ATOM 579 N N . LEU A 1 72 ? -3.770 11.900 4.061 1.00 82.38 72 LEU A N 1
ATOM 580 C CA . LEU A 1 72 ? -4.517 10.670 3.811 1.00 82.38 72 LEU A CA 1
ATOM 581 C C . LEU A 1 72 ? -5.666 10.889 2.822 1.00 82.38 72 LEU A C 1
ATOM 583 O O . LEU A 1 72 ? -5.905 10.047 1.960 1.00 82.38 72 LEU A O 1
ATOM 587 N N . GLN A 1 73 ? -6.352 12.029 2.922 1.00 82.94 73 GLN A N 1
ATOM 588 C CA . GLN A 1 73 ? -7.502 12.310 2.067 1.00 82.94 73 GLN A CA 1
ATOM 589 C C . GLN A 1 73 ? -7.101 12.382 0.591 1.00 82.94 73 GLN A C 1
ATOM 591 O O . GLN A 1 73 ? -7.725 11.732 -0.239 1.00 82.94 73 GLN A O 1
ATOM 596 N N . SER A 1 74 ? -6.005 13.076 0.268 1.00 87.69 74 SER A N 1
ATOM 597 C CA . SER A 1 74 ? -5.534 13.169 -1.118 1.00 87.69 74 SER A CA 1
ATOM 598 C C . SER A 1 74 ? -5.059 11.827 -1.674 1.00 87.69 74 SER A C 1
ATOM 600 O O . SER A 1 74 ? -5.185 11.590 -2.870 1.00 87.69 74 SER A O 1
ATOM 602 N N . GLN A 1 75 ? -4.545 10.930 -0.830 1.00 85.75 75 GLN A N 1
ATOM 603 C CA . GLN A 1 75 ? -4.190 9.575 -1.254 1.00 85.75 75 GLN A CA 1
ATOM 604 C C . GLN A 1 75 ? -5.416 8.731 -1.596 1.00 85.75 75 GLN A C 1
ATOM 606 O O . GLN A 1 75 ? -5.366 7.975 -2.560 1.00 85.75 75 GLN A O 1
ATOM 611 N N . ILE A 1 76 ? -6.499 8.859 -0.825 1.00 85.62 76 ILE A N 1
ATOM 612 C CA . ILE A 1 76 ? -7.758 8.152 -1.092 1.00 85.62 76 ILE A CA 1
ATOM 613 C C . ILE A 1 76 ? -8.405 8.690 -2.367 1.00 85.62 76 ILE A C 1
ATOM 615 O O . ILE A 1 76 ? -8.835 7.904 -3.203 1.00 85.62 76 ILE A O 1
ATOM 619 N N . ASP A 1 77 ? -8.433 10.012 -2.537 1.00 87.31 77 ASP A N 1
ATOM 620 C CA . ASP A 1 77 ? -9.050 10.647 -3.705 1.00 87.31 77 ASP A CA 1
ATOM 621 C C . ASP A 1 77 ? -8.321 10.294 -5.016 1.00 87.31 77 ASP A C 1
ATOM 623 O O . ASP A 1 77 ? -8.943 10.249 -6.074 1.00 87.31 77 ASP A O 1
ATOM 627 N N . LEU A 1 78 ? -7.008 10.037 -4.950 1.00 88.62 78 LEU A N 1
ATOM 628 C CA . LEU A 1 78 ? -6.177 9.621 -6.087 1.00 88.62 78 LEU A CA 1
ATOM 629 C C . LEU A 1 78 ? -6.112 8.099 -6.282 1.00 88.62 78 LEU A C 1
ATOM 631 O O . LEU A 1 78 ? -5.475 7.638 -7.231 1.00 88.62 78 LEU A O 1
ATOM 635 N N . LEU A 1 79 ? -6.695 7.308 -5.378 1.00 86.44 79 LEU A N 1
ATOM 636 C CA . LEU A 1 79 ? -6.633 5.855 -5.460 1.00 86.44 79 LEU A CA 1
ATOM 637 C C . LEU A 1 79 ? -7.571 5.354 -6.561 1.00 86.44 79 LEU A C 1
ATOM 639 O O . LEU A 1 79 ? -8.780 5.236 -6.368 1.00 86.44 79 LEU A O 1
ATOM 643 N N . GLU A 1 80 ? -6.991 4.993 -7.699 1.00 84.06 80 GLU A N 1
ATOM 644 C CA . GLU A 1 80 ? -7.686 4.315 -8.788 1.00 84.06 80 GLU A CA 1
ATOM 645 C C . GLU A 1 80 ? -7.330 2.826 -8.774 1.00 84.06 80 GLU A C 1
ATOM 647 O O . GLU A 1 80 ? -6.159 2.449 -8.779 1.00 84.06 80 GLU A O 1
ATOM 652 N N . VAL A 1 81 ? -8.353 1.970 -8.721 1.00 81.94 81 VAL A N 1
ATOM 653 C CA . VAL A 1 81 ? -8.196 0.512 -8.749 1.00 81.94 81 VAL A CA 1
ATOM 654 C C . VAL A 1 81 ? -8.891 -0.007 -9.993 1.00 81.94 81 VAL A C 1
ATOM 656 O O . VAL A 1 81 ? -10.119 0.050 -10.090 1.00 81.94 81 VAL A O 1
ATOM 659 N N . ASP A 1 82 ? -8.113 -0.534 -10.930 1.00 81.75 82 ASP A N 1
ATOM 660 C CA . ASP A 1 82 ? -8.659 -1.200 -12.102 1.00 81.75 82 ASP A CA 1
ATOM 661 C C . ASP A 1 82 ? -8.991 -2.660 -11.759 1.00 81.75 82 ASP A C 1
ATOM 663 O O . ASP A 1 82 ? -8.124 -3.485 -11.467 1.00 81.75 82 ASP A O 1
ATOM 667 N N . VAL A 1 83 ? -10.283 -2.993 -11.788 1.00 74.81 83 VAL A N 1
ATOM 668 C CA . VAL A 1 83 ? -10.776 -4.355 -11.528 1.00 74.81 83 VAL A CA 1
ATOM 669 C C . VAL A 1 83 ? -10.292 -5.373 -12.564 1.00 74.81 83 VAL A C 1
ATOM 671 O O . VAL A 1 83 ? -10.299 -6.572 -12.286 1.00 74.81 83 VAL A O 1
ATOM 674 N N . SER A 1 84 ? -9.870 -4.920 -13.747 1.00 77.62 84 SER A N 1
ATOM 675 C CA . SER A 1 84 ? -9.352 -5.782 -14.808 1.00 77.62 84 SER A CA 1
ATOM 676 C C . SER A 1 84 ? -7.908 -6.237 -14.572 1.00 77.62 84 SER A C 1
ATOM 678 O O . SER A 1 84 ? -7.503 -7.254 -15.133 1.00 77.62 84 SER A O 1
ATOM 680 N N . GLU A 1 85 ? -7.164 -5.565 -13.685 1.00 77.94 85 GLU A N 1
ATOM 681 C CA . GLU A 1 85 ? -5.790 -5.943 -13.318 1.00 77.94 85 GLU A CA 1
ATOM 682 C C . GLU A 1 85 ? -5.724 -7.170 -12.393 1.00 77.94 85 GLU A C 1
ATOM 684 O O . GLU A 1 85 ? -4.641 -7.673 -12.101 1.00 77.94 85 GLU A O 1
ATOM 689 N N . GLY A 1 86 ? -6.871 -7.684 -11.933 1.00 77.56 86 GLY A N 1
ATOM 690 C CA . GLY A 1 86 ? -6.922 -8.888 -11.099 1.00 77.56 86 GLY A CA 1
ATOM 691 C C . GLY A 1 86 ? -6.321 -8.699 -9.702 1.00 77.56 86 GLY A C 1
ATOM 692 O O . GLY A 1 86 ? -5.905 -9.672 -9.077 1.00 77.56 86 GLY A O 1
ATOM 693 N N . ILE A 1 87 ? -6.265 -7.460 -9.203 1.00 85.31 87 ILE A N 1
ATOM 694 C CA . ILE A 1 87 ? -5.718 -7.141 -7.880 1.00 85.31 87 ILE A CA 1
ATOM 695 C C . ILE A 1 87 ? -6.554 -7.823 -6.790 1.00 85.31 87 ILE A C 1
ATOM 697 O O . ILE A 1 87 ? -7.768 -7.620 -6.688 1.00 85.31 87 ILE A O 1
ATOM 701 N N . HIS A 1 88 ? -5.896 -8.596 -5.924 1.00 87.19 88 HIS A N 1
ATOM 702 C CA . HIS A 1 88 ? -6.566 -9.258 -4.808 1.00 87.19 88 HIS A CA 1
ATOM 703 C C . HIS A 1 88 ? -6.838 -8.260 -3.685 1.00 87.19 88 HIS A C 1
ATOM 705 O O . HIS A 1 88 ? -5.913 -7.680 -3.119 1.00 87.19 88 HIS A O 1
ATOM 711 N N . LYS A 1 89 ? -8.112 -8.070 -3.341 1.00 90.25 89 LYS A N 1
ATOM 712 C CA . LYS A 1 89 ? -8.517 -7.225 -2.215 1.00 90.25 89 LYS A CA 1
ATOM 713 C C . LYS A 1 89 ? -8.554 -8.059 -0.937 1.00 90.25 89 LYS A C 1
ATOM 715 O O . LYS A 1 89 ? -9.222 -9.087 -0.910 1.00 90.25 89 LYS A O 1
ATOM 720 N N . VAL A 1 90 ? -7.871 -7.595 0.104 1.00 91.69 90 VAL A N 1
ATOM 721 C CA . VAL A 1 90 ? -7.837 -8.223 1.433 1.00 91.69 90 VAL A CA 1
ATOM 722 C C . VAL A 1 90 ? -8.348 -7.221 2.459 1.00 91.69 90 VAL A C 1
ATOM 724 O O . VAL A 1 90 ? -7.880 -6.081 2.489 1.00 91.69 90 VAL A O 1
ATOM 727 N N . ASP A 1 91 ? -9.290 -7.640 3.307 1.00 90.81 91 ASP A N 1
ATOM 728 C CA . ASP A 1 91 ? -9.825 -6.794 4.378 1.00 90.81 91 ASP A CA 1
ATOM 729 C C . ASP A 1 91 ? -8.765 -6.558 5.459 1.00 90.81 91 ASP A C 1
ATOM 731 O O . ASP A 1 91 ? -8.440 -7.425 6.277 1.00 90.81 91 ASP A O 1
ATOM 735 N N . ALA A 1 92 ? -8.248 -5.335 5.485 1.00 91.50 92 ALA A N 1
ATOM 736 C CA . ALA A 1 92 ? -7.221 -4.921 6.417 1.00 91.50 92 ALA A CA 1
ATOM 737 C C . ALA A 1 92 ? -7.781 -4.331 7.721 1.00 91.50 92 ALA A C 1
ATOM 739 O O . ALA A 1 92 ? -6.997 -3.852 8.547 1.00 91.50 92 ALA A O 1
ATOM 740 N N . SER A 1 93 ? -9.096 -4.366 7.965 1.00 91.19 93 SER A N 1
ATOM 741 C CA . SER A 1 93 ? -9.696 -3.966 9.250 1.00 91.19 93 SER A CA 1
ATOM 742 C C . SER A 1 93 ? -9.326 -4.911 10.405 1.00 91.19 93 SER A C 1
ATOM 744 O O . SER A 1 93 ? -9.261 -4.484 11.564 1.00 91.19 93 SER A O 1
ATOM 746 N N . ARG A 1 94 ? -8.989 -6.161 10.068 1.00 90.88 94 ARG A N 1
ATOM 747 C CA . ARG A 1 94 ? -8.607 -7.255 10.971 1.00 90.88 94 ARG A CA 1
ATOM 748 C C . ARG A 1 94 ? -7.241 -7.034 11.632 1.00 90.88 94 ARG A C 1
ATOM 750 O O . ARG A 1 94 ? -6.529 -6.059 11.363 1.00 90.88 94 ARG A O 1
ATOM 757 N N . ILE A 1 95 ? -6.873 -7.944 12.535 1.00 90.69 95 ILE A N 1
ATOM 758 C CA . ILE A 1 95 ? -5.541 -7.945 13.149 1.00 90.69 95 ILE A CA 1
ATOM 759 C C . ILE A 1 95 ? -4.466 -8.324 12.113 1.00 90.69 95 ILE A C 1
ATOM 761 O O . ILE A 1 95 ? -4.747 -9.109 11.210 1.00 90.69 95 ILE A O 1
ATOM 765 N N . PRO A 1 96 ? -3.220 -7.823 12.238 1.00 91.31 96 PRO A N 1
ATOM 766 C CA . PRO A 1 96 ? -2.172 -8.070 11.244 1.00 91.31 96 PRO A CA 1
ATOM 767 C C . PRO A 1 96 ? -1.889 -9.545 10.957 1.00 91.31 96 PRO A C 1
ATOM 769 O O . PRO A 1 96 ? -1.558 -9.883 9.827 1.00 91.31 96 PRO A O 1
ATOM 772 N N . GLN A 1 97 ? -2.021 -10.414 11.963 1.00 93.06 97 GLN A N 1
ATOM 773 C CA . GLN A 1 97 ? -1.743 -11.839 11.805 1.00 93.06 97 GLN A CA 1
ATOM 774 C C . GLN A 1 97 ? -2.706 -12.495 10.808 1.00 93.06 97 GLN A C 1
ATOM 776 O O . GLN A 1 97 ? -2.258 -13.141 9.869 1.00 93.06 97 GLN A O 1
ATOM 781 N N . ASP A 1 98 ? -4.003 -12.224 10.943 1.00 93.56 98 ASP A N 1
ATOM 782 C CA . ASP A 1 98 ? -5.036 -12.714 10.032 1.00 93.56 98 ASP A CA 1
ATOM 783 C C . ASP A 1 98 ? -4.802 -12.264 8.584 1.00 93.56 98 ASP A C 1
ATOM 785 O O . ASP A 1 98 ? -4.943 -13.056 7.656 1.00 93.56 98 ASP A O 1
ATOM 789 N N . ILE A 1 99 ? -4.418 -10.996 8.399 1.00 93.00 99 ILE A N 1
ATOM 790 C CA . ILE A 1 99 ? -4.121 -10.416 7.080 1.00 93.00 99 ILE A CA 1
ATOM 791 C C . ILE A 1 99 ? -2.935 -11.151 6.446 1.00 93.00 99 ILE A C 1
ATOM 793 O O . ILE A 1 99 ? -2.957 -11.490 5.265 1.00 93.00 99 ILE A O 1
ATOM 797 N N . VAL A 1 100 ? -1.889 -11.414 7.234 1.00 93.25 100 VAL A N 1
ATOM 798 C CA . VAL A 1 100 ? -0.702 -12.141 6.772 1.00 93.25 100 VAL A CA 1
ATOM 799 C C . VAL A 1 100 ? -1.047 -13.577 6.391 1.00 93.25 100 VAL A C 1
ATOM 801 O O . VAL A 1 100 ? -0.538 -14.067 5.384 1.00 93.25 100 VAL A O 1
ATOM 804 N N . ASP A 1 101 ? -1.881 -14.252 7.175 1.00 93.06 101 ASP A N 1
ATOM 805 C CA . ASP A 1 101 ? -2.254 -15.643 6.916 1.00 93.06 101 ASP A CA 1
ATOM 806 C C . ASP A 1 101 ? -3.127 -15.767 5.657 1.00 93.06 101 ASP A C 1
ATOM 808 O O . ASP A 1 101 ? -2.905 -16.668 4.848 1.00 93.06 101 ASP A O 1
ATOM 812 N N . GLU A 1 102 ? -4.030 -14.811 5.426 1.00 92.38 102 GLU A N 1
ATOM 813 C CA . GLU A 1 102 ? -4.818 -14.716 4.192 1.00 92.38 102 GLU A CA 1
ATOM 814 C C . GLU A 1 102 ? -3.931 -14.477 2.962 1.00 92.38 102 GLU A C 1
ATOM 816 O O . GLU A 1 102 ? -4.031 -15.204 1.975 1.00 92.38 102 GLU A O 1
ATOM 821 N N . ILE A 1 103 ? -2.992 -13.527 3.036 1.00 90.94 103 ILE A N 1
ATOM 822 C CA . ILE A 1 103 ? -2.059 -13.247 1.931 1.00 90.94 103 ILE A CA 1
ATOM 823 C C . ILE A 1 103 ? -1.159 -14.451 1.644 1.00 90.94 103 ILE A C 1
ATOM 825 O O . ILE A 1 103 ? -0.885 -14.756 0.485 1.00 90.94 103 ILE A O 1
ATOM 829 N N . LYS A 1 104 ? -0.703 -15.168 2.676 1.00 91.00 104 LYS A N 1
ATOM 830 C CA . LYS A 1 104 ? 0.096 -16.386 2.484 1.00 91.00 104 LYS A CA 1
ATOM 831 C C . LYS A 1 104 ? -0.682 -17.465 1.740 1.00 91.00 104 LYS A C 1
ATOM 833 O O . LYS A 1 104 ? -0.098 -18.094 0.868 1.00 91.00 104 LYS A O 1
ATOM 838 N N . ALA A 1 105 ? -1.969 -17.642 2.034 1.00 89.25 105 ALA A N 1
ATOM 839 C CA . ALA A 1 105 ? -2.820 -18.605 1.335 1.00 89.25 105 ALA A CA 1
ATOM 840 C C . ALA A 1 105 ? -3.064 -18.256 -0.149 1.00 89.25 105 ALA A C 1
ATOM 842 O O . ALA A 1 105 ? -3.532 -19.102 -0.903 1.00 89.25 105 ALA A O 1
ATOM 843 N N . LEU A 1 106 ? -2.764 -17.023 -0.579 1.00 83.81 106 LEU A N 1
ATOM 844 C CA . LEU A 1 106 ? -2.810 -16.623 -1.992 1.00 83.81 106 LEU A CA 1
ATOM 845 C C . LEU A 1 106 ? -1.505 -16.929 -2.744 1.00 83.81 106 LEU A C 1
ATOM 847 O O . LEU A 1 106 ? -1.504 -16.973 -3.971 1.00 83.81 106 LEU A O 1
ATOM 851 N N . ILE A 1 107 ? -0.392 -17.092 -2.023 1.00 80.69 107 ILE A N 1
ATOM 852 C CA . ILE A 1 107 ? 0.957 -17.238 -2.594 1.00 80.69 107 ILE A CA 1
ATOM 853 C C . ILE A 1 107 ? 1.439 -18.702 -2.544 1.00 80.69 107 ILE A C 1
ATOM 855 O O . ILE A 1 107 ? 2.295 -19.083 -3.347 1.00 80.69 107 ILE A O 1
ATOM 859 N N . PHE A 1 108 ? 0.902 -19.515 -1.626 1.00 65.88 108 PHE A N 1
ATOM 860 C CA . PHE A 1 108 ? 1.271 -20.918 -1.383 1.00 65.88 108 PHE A CA 1
ATOM 861 C C . PHE A 1 108 ? 0.064 -21.848 -1.486 1.00 65.88 108 PHE A C 1
ATOM 863 O O . PHE A 1 108 ? 0.251 -22.966 -2.019 1.00 65.88 108 PHE A O 1
#

Foldseek 3Di:
DDDPPLADPVVVVCVVVVNDDDVVRVVVSVVVVVVVVVVDAAAAADEDPVLVLVVVVVVVVVVPPDDPSVCSVVVVVPDDDDVVVVHHYDHNSDDPVVSVVVVVVVVD

Radius of gyration: 18.83 Å; chains: 1; bounding box: 42×36×42 Å

pLDDT: mean 81.52, std 12.11, range [30.45, 93.56]

Sequence (108 aa):
MPMIFIHNQTKKEKMKNRIPLSDEDRIPWLEVLRDLLNASLFVLLDVGVEVLMNRVAKRVAEGNHFMPAELLQSQIDLLEVDVSEGIHKVDASRIPQDIVDEIKALIF

InterPro domains:
  IPR006001 Carbohydrate kinase, thermoresistant glucokinase [PTHR43442] (41-106)
  IPR027417 P-loop containing nucleoside triphosphate hydrolase [G3DSA:3.40.50.300] (5-37)
  IPR027417 P-loop containing nucleoside triphosphate hydrolase [G3DSA:3.40.50.300] (38-107)
  IPR027417 P-loop containing nucleoside triphosphate hydrolase [SSF52540] (20-107)

Secondary structure (DSSP, 8-state):
------S-HHHHHHHHTTPPPPHHHHHHHHHHHHHHHHTPPPEEEE--HHHHHHHHHHHHHTT--S--GGGHHHHHHT----GGGTPEEEETTS-HHHHHHHHHHHH-